Protein AF-A0A381X334-F1 (afdb_monomer)

Nearest PDB structures (foldseek):
  1ask-assembly1_B  TM=4.843E-01  e=1.248E+00  Rattus norvegicus
  3q90-assembly1_A  TM=4.332E-01  e=6.217E+00  Homo sapiens

Sequence (96 aa):
MSEKIADFSLKHKGNSYSRNAQGQLVSVTNWETEGDMDVYGTVWGSITFLQDIGDANADGGTCSWAGEGFLPDGSKVIGFQEGTWEKSGNHKWKLV

Radius of gyration: 15.33 Å; Cα contacts (8 Å, |Δi|>4): 196; chains: 1; bounding box: 30×32×41 Å

Secondary structure (DSSP, 8-state):
-PPP-----EEEEEEEEEE-TTS-EEEEEEEEESS-BTTTBEEEEEEEEEE-GGGTT-SEEEEEEEEEEE-TTS-EEEEEEEEEEEEEETTEEEE-

Solvent-accessible surface area (backbone atoms only — not comparable to full-atom values): 5594 Å² total; per-residue (Å²): 134,80,78,86,86,79,88,85,61,68,42,82,74,51,75,49,77,50,69,50,96,89,63,26,42,36,40,37,41,32,34,30,43,81,59,74,37,94,83,45,17,44,38,42,35,33,42,39,37,63,40,47,73,93,48,81,76,61,61,54,46,57,32,36,38,45,36,39,27,41,27,85,89,73,49,78,48,78,51,77,47,79,45,34,36,35,57,73,58,90,98,34,69,44,78,97

Foldseek 3Di:
DDDDPDDFDWDWDDWDWDADPVRWIKIKTKIWTPQQDQAQGIKIKIKIDTGDPVCNPDQKDKIKMWIKTQHPVRDIDIDIDIWMKGHDDDVDIDTD

Mean predicted aligned error: 4.85 Å

Structure (mmCIF, N/CA/C/O backbone):
data_AF-A0A381X334-F1
#
_entry.id   AF-A0A381X334-F1
#
loop_
_atom_site.group_PDB
_atom_site.id
_atom_site.type_symbol
_atom_site.label_atom_id
_atom_site.label_alt_id
_atom_site.label_comp_id
_atom_site.label_asym_id
_atom_site.label_entity_id
_atom_site.label_seq_id
_atom_site.pdbx_PDB_ins_code
_atom_site.Cartn_x
_atom_site.Cartn_y
_atom_site.Cartn_z
_atom_site.occupancy
_atom_site.B_iso_or_equiv
_atom_site.auth_seq_id
_atom_site.auth_comp_id
_atom_site.auth_asym_id
_atom_site.auth_atom_id
_atom_site.pdbx_PDB_model_num
ATOM 1 N N . MET A 1 1 ? -8.690 -19.210 -14.271 1.00 43.56 1 MET A N 1
ATOM 2 C CA . MET A 1 1 ? -7.466 -19.069 -13.459 1.00 43.56 1 MET A CA 1
ATOM 3 C C . MET A 1 1 ? -6.364 -18.645 -14.403 1.00 43.56 1 MET A C 1
ATOM 5 O O . MET A 1 1 ? -6.071 -19.402 -15.318 1.00 43.56 1 MET A O 1
ATOM 9 N N . SER A 1 2 ? -5.870 -17.416 -14.272 1.00 59.56 2 SER A N 1
ATOM 10 C CA . SER A 1 2 ? -4.701 -16.948 -15.019 1.00 59.56 2 SER A CA 1
ATOM 11 C C . SER A 1 2 ? -3.456 -17.657 -14.498 1.00 59.56 2 SER A C 1
ATOM 13 O O . SER A 1 2 ? -3.332 -17.883 -13.293 1.00 59.56 2 SER A O 1
ATOM 15 N N . GLU A 1 3 ? -2.559 -18.026 -15.404 1.00 75.25 3 GLU A N 1
ATOM 16 C CA . GLU A 1 3 ? -1.257 -18.579 -15.049 1.00 75.25 3 GLU A CA 1
ATOM 17 C C . GLU A 1 3 ? -0.465 -17.544 -14.241 1.00 75.25 3 GLU A C 1
ATOM 19 O O . GLU A 1 3 ? -0.503 -16.347 -14.533 1.00 75.25 3 GLU A O 1
ATOM 24 N N . LYS A 1 4 ? 0.199 -17.995 -13.176 1.00 74.06 4 LYS A N 1
ATOM 25 C CA . LYS A 1 4 ? 1.066 -17.142 -12.366 1.00 74.06 4 LYS A CA 1
ATOM 26 C C . LYS A 1 4 ? 2.270 -16.739 -13.215 1.00 74.06 4 LYS A C 1
ATOM 28 O O . LYS A 1 4 ? 3.020 -17.605 -13.646 1.00 74.06 4 LYS A O 1
ATOM 33 N N . ILE A 1 5 ? 2.448 -15.439 -13.424 1.00 72.75 5 ILE A N 1
ATOM 34 C CA . ILE A 1 5 ? 3.451 -14.914 -14.359 1.00 72.75 5 ILE A CA 1
ATOM 35 C C . ILE A 1 5 ? 4.829 -14.760 -13.689 1.00 72.75 5 ILE A C 1
ATOM 37 O O . ILE A 1 5 ? 5.837 -15.068 -14.314 1.00 72.75 5 ILE A O 1
ATOM 41 N N . ALA A 1 6 ? 4.893 -14.330 -12.420 1.00 72.88 6 ALA A N 1
ATOM 42 C CA . ALA A 1 6 ? 6.146 -14.238 -11.660 1.00 72.88 6 ALA A CA 1
ATOM 43 C C . ALA A 1 6 ? 5.915 -14.189 -10.137 1.00 72.88 6 ALA A C 1
ATOM 45 O O . ALA A 1 6 ? 4.823 -13.851 -9.675 1.00 72.88 6 ALA A O 1
ATOM 46 N N . ASP A 1 7 ? 6.964 -14.495 -9.370 1.00 78.88 7 ASP A N 1
ATOM 47 C CA . ASP A 1 7 ? 7.100 -14.152 -7.950 1.00 78.88 7 ASP A CA 1
ATOM 48 C C . ASP A 1 7 ? 7.947 -12.891 -7.797 1.00 78.88 7 ASP A C 1
ATOM 50 O O . ASP A 1 7 ? 8.908 -12.698 -8.541 1.00 78.88 7 ASP A O 1
ATOM 54 N N . PHE A 1 8 ? 7.631 -12.061 -6.804 1.00 77.56 8 PHE A N 1
ATOM 55 C CA . PHE A 1 8 ? 8.478 -10.934 -6.435 1.00 77.56 8 PHE A CA 1
ATOM 56 C C . PHE A 1 8 ? 8.394 -10.581 -4.965 1.00 77.56 8 PHE A C 1
ATOM 58 O O . PHE A 1 8 ? 7.408 -10.862 -4.285 1.00 77.56 8 PHE A O 1
ATOM 65 N N . SER A 1 9 ? 9.454 -9.925 -4.508 1.00 85.44 9 SER A N 1
ATOM 66 C CA . SER A 1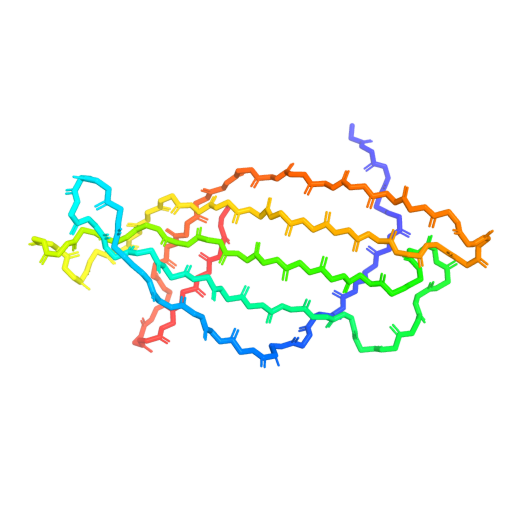 9 ? 9.574 -9.393 -3.161 1.00 85.44 9 SER A CA 1
ATOM 67 C C . SER A 1 9 ? 9.584 -7.877 -3.218 1.00 85.44 9 SER A C 1
ATOM 69 O O . SER A 1 9 ? 10.277 -7.270 -4.035 1.00 85.44 9 SER A O 1
ATOM 71 N N . LEU A 1 10 ? 8.825 -7.276 -2.312 1.00 89.69 10 LEU A N 1
ATOM 72 C CA . LEU A 1 10 ? 8.788 -5.841 -2.117 1.00 89.69 10 LEU A CA 1
ATOM 73 C C . LEU A 1 10 ? 9.469 -5.480 -0.798 1.00 89.69 10 LEU A C 1
ATOM 75 O O . LEU A 1 10 ? 9.237 -6.114 0.234 1.00 89.69 10 LEU A O 1
ATOM 79 N N . LYS A 1 11 ? 10.270 -4.420 -0.815 1.00 93.44 11 LYS A N 1
ATOM 80 C CA . LYS A 1 11 ? 10.912 -3.847 0.361 1.00 93.44 11 LYS A CA 1
ATOM 81 C C . LYS A 1 11 ? 10.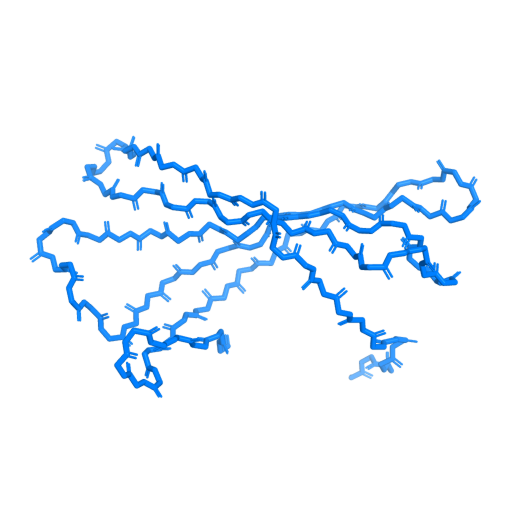150 -2.625 0.835 1.00 93.44 11 LYS A C 1
ATOM 83 O O . LYS A 1 11 ? 9.861 -1.718 0.058 1.00 93.44 11 LYS A O 1
ATOM 88 N N . HIS A 1 12 ? 9.896 -2.577 2.137 1.00 94.25 12 HIS A N 1
ATOM 89 C CA . HIS A 1 12 ? 9.329 -1.407 2.793 1.00 94.25 12 HIS A CA 1
ATOM 90 C C . HIS A 1 12 ? 10.250 -0.186 2.652 1.00 94.25 12 HIS A C 1
ATOM 92 O O . HIS A 1 12 ? 11.459 -0.283 2.876 1.00 94.25 12 HIS A O 1
ATOM 98 N N . LYS A 1 13 ? 9.677 0.965 2.292 1.00 96.06 13 LYS A N 1
ATOM 99 C CA . LYS A 1 13 ? 10.398 2.237 2.113 1.00 96.06 13 LYS A CA 1
ATOM 100 C C . LYS A 1 13 ? 9.996 3.315 3.106 1.00 96.06 13 LYS A C 1
ATOM 102 O O . LYS A 1 13 ? 10.767 4.238 3.345 1.00 96.06 13 LYS A O 1
ATOM 107 N N . GLY A 1 14 ? 8.814 3.205 3.700 1.00 96.56 14 GLY A N 1
ATOM 108 C CA . GLY A 1 14 ? 8.358 4.155 4.704 1.00 96.56 14 GLY A CA 1
ATOM 109 C C . GLY A 1 14 ? 6.851 4.149 4.883 1.00 96.56 14 GLY A C 1
ATOM 110 O O . GLY A 1 14 ? 6.126 3.514 4.119 1.00 96.56 14 GLY A O 1
ATOM 111 N N . ASN A 1 15 ? 6.398 4.883 5.896 1.00 96.69 15 ASN A N 1
ATOM 112 C CA . ASN A 1 15 ? 4.983 5.069 6.195 1.00 96.69 15 ASN A CA 1
ATOM 113 C C . ASN A 1 15 ? 4.627 6.552 6.175 1.00 96.69 15 ASN A C 1
ATOM 115 O O . ASN A 1 15 ? 5.447 7.409 6.499 1.00 96.69 15 ASN A O 1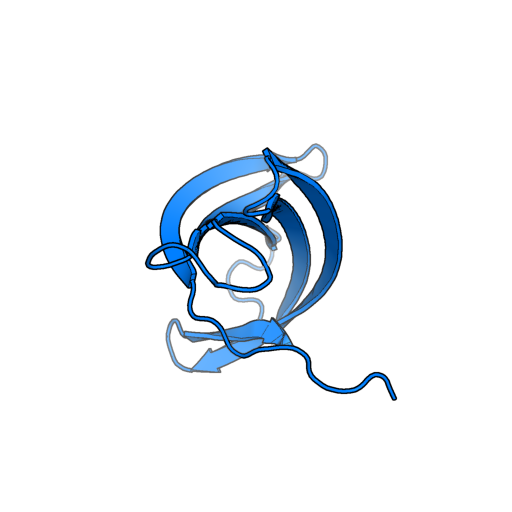
ATOM 119 N N . SER A 1 16 ? 3.380 6.848 5.845 1.00 97.12 16 SER A N 1
ATOM 120 C CA . SER A 1 16 ? 2.763 8.155 6.046 1.00 97.12 16 SER A CA 1
ATOM 121 C C . SER A 1 16 ? 1.436 7.978 6.768 1.00 97.12 16 SER A C 1
ATOM 123 O O . SER A 1 16 ? 0.728 6.999 6.541 1.00 97.12 16 SER A O 1
ATOM 125 N N . TYR A 1 17 ? 1.110 8.927 7.640 1.00 96.62 17 TYR A N 1
ATOM 126 C CA . TYR A 1 17 ? -0.117 8.905 8.427 1.00 96.62 17 TYR A CA 1
ATOM 127 C C . TYR A 1 17 ? -0.897 10.190 8.195 1.00 96.62 17 TYR A C 1
ATOM 129 O O . TYR A 1 17 ? -0.331 11.282 8.192 1.00 96.62 17 TYR A O 1
ATOM 137 N N . SER A 1 18 ? -2.203 10.060 8.015 1.00 96.88 18 SER A N 1
ATOM 138 C CA . SER A 1 18 ? -3.121 11.193 7.927 1.00 96.88 18 SER A CA 1
ATOM 139 C C . SER A 1 18 ? -4.463 10.838 8.562 1.00 96.88 18 SER A C 1
ATOM 141 O O . SER A 1 18 ? -4.650 9.729 9.063 1.00 96.88 18 SER A O 1
ATOM 143 N N . ARG A 1 19 ? -5.394 11.792 8.584 1.00 96.25 19 ARG A N 1
ATOM 144 C CA . ARG A 1 19 ? -6.751 11.590 9.093 1.00 96.25 19 ARG A CA 1
ATOM 145 C C . ARG A 1 19 ? -7.749 11.864 7.977 1.00 96.25 19 ARG A C 1
ATOM 147 O O . ARG A 1 19 ? -7.657 12.911 7.339 1.00 96.25 19 ARG A O 1
ATOM 154 N N . ASN A 1 20 ? -8.688 10.948 7.748 1.00 94.44 20 ASN A N 1
ATOM 155 C CA . ASN A 1 20 ? -9.761 11.171 6.774 1.00 94.44 20 ASN A CA 1
ATOM 156 C C . ASN A 1 20 ? -10.919 11.993 7.376 1.00 94.44 20 ASN A C 1
ATOM 158 O O . ASN A 1 20 ? -10.926 12.320 8.566 1.00 94.44 20 ASN A O 1
ATOM 162 N N . ALA A 1 21 ? -11.917 12.324 6.553 1.00 95.25 21 ALA A N 1
ATOM 163 C CA . ALA A 1 21 ? -13.082 13.108 6.975 1.00 95.25 21 ALA A CA 1
ATOM 164 C C . ALA A 1 21 ? -13.942 12.397 8.038 1.00 95.25 21 A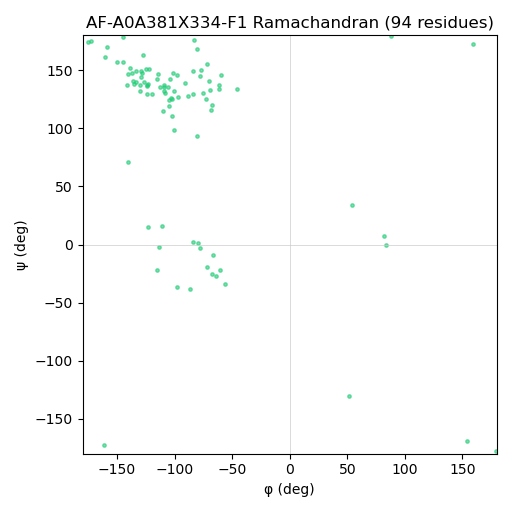LA A C 1
ATOM 166 O O . ALA A 1 21 ? -14.583 13.055 8.853 1.00 95.25 21 ALA A O 1
ATOM 167 N N . GLN A 1 22 ? -13.926 11.062 8.058 1.00 92.75 22 GLN A N 1
ATOM 168 C CA . GLN A 1 22 ? -14.596 10.216 9.051 1.00 92.75 22 GLN A CA 1
ATOM 169 C C . GLN A 1 22 ? -13.826 10.153 10.377 1.00 92.75 22 GLN A C 1
ATOM 171 O O . GLN A 1 22 ? -14.280 9.549 11.343 1.00 92.75 22 GLN A O 1
ATOM 176 N N . GLY A 1 23 ? -12.659 10.793 10.444 1.00 93.06 23 GLY A N 1
ATOM 177 C CA . GLY A 1 23 ? -11.839 10.865 11.635 1.00 93.06 23 GLY A CA 1
ATOM 178 C C . GLY A 1 23 ? -10.956 9.641 11.877 1.00 93.06 23 GLY A C 1
ATOM 179 O O . GLY A 1 23 ? -10.305 9.612 12.922 1.00 93.06 23 GLY A O 1
ATOM 180 N N . GLN A 1 24 ? -10.900 8.702 10.930 1.00 93.88 24 GLN A N 1
ATOM 181 C CA . GLN A 1 24 ? -10.085 7.490 10.977 1.00 93.88 24 GLN A CA 1
ATOM 182 C C . GLN A 1 24 ? -8.619 7.807 10.668 1.00 93.88 24 GLN A C 1
ATOM 184 O O . GLN A 1 24 ? -8.316 8.727 9.899 1.00 93.88 24 GLN A O 1
ATOM 189 N N . LEU A 1 25 ? -7.711 7.018 11.241 1.00 94.50 25 LEU A N 1
ATOM 190 C CA . LEU A 1 25 ? -6.303 7.025 10.866 1.00 94.50 25 LEU A CA 1
ATOM 191 C C . LEU A 1 25 ? -6.154 6.366 9.491 1.00 94.50 25 LEU A C 1
ATOM 193 O O . LEU A 1 25 ? -6.562 5.223 9.291 1.00 94.50 25 LEU A O 1
ATOM 197 N N . VAL A 1 26 ? -5.530 7.084 8.564 1.00 96.25 26 VAL A N 1
ATOM 198 C CA . VAL A 1 26 ? -5.111 6.572 7.260 1.00 96.25 26 VAL A CA 1
ATOM 199 C C . VAL A 1 26 ? -3.616 6.306 7.337 1.00 96.25 26 VAL A C 1
ATOM 201 O O . VAL A 1 26 ? -2.828 7.247 7.442 1.00 96.25 26 VAL A O 1
ATOM 204 N N . SER A 1 27 ? -3.228 5.035 7.308 1.00 95.50 27 SER A N 1
ATOM 205 C CA . SER A 1 27 ? -1.829 4.606 7.276 1.00 95.50 27 SER A CA 1
ATOM 206 C C . SER A 1 27 ? -1.483 4.127 5.875 1.00 95.50 27 SER A C 1
ATOM 208 O O . SER A 1 27 ? -2.086 3.175 5.388 1.00 95.50 27 SER A O 1
ATOM 210 N N . VAL A 1 28 ? -0.517 4.776 5.234 1.00 97.44 28 VAL A N 1
ATOM 211 C CA . VAL A 1 28 ? -0.026 4.416 3.901 1.00 97.44 28 VAL A CA 1
ATOM 212 C C . VAL A 1 28 ? 1.379 3.853 4.049 1.00 97.44 28 VAL A C 1
ATOM 214 O O . VAL A 1 28 ? 2.284 4.575 4.470 1.00 97.44 28 VAL A O 1
ATOM 217 N N . THR A 1 29 ? 1.569 2.575 3.728 1.00 96.62 29 THR A N 1
ATOM 218 C CA . THR A 1 29 ? 2.875 1.902 3.757 1.00 96.62 29 THR A CA 1
ATOM 219 C C . THR A 1 29 ? 3.395 1.752 2.334 1.00 96.62 29 THR A C 1
ATOM 221 O O . THR A 1 29 ? 2.681 1.250 1.473 1.00 96.62 29 THR A O 1
ATOM 224 N N . ASN A 1 30 ? 4.614 2.221 2.072 1.00 97.25 30 ASN A N 1
ATOM 225 C CA . ASN A 1 30 ? 5.189 2.296 0.728 1.00 97.25 30 ASN A CA 1
ATOM 226 C C . ASN A 1 30 ? 6.213 1.189 0.496 1.00 97.25 30 ASN A C 1
ATOM 228 O O . ASN A 1 30 ? 7.004 0.865 1.391 1.00 97.25 30 ASN A O 1
ATOM 232 N N . TRP A 1 31 ? 6.221 0.662 -0.722 1.00 95.94 31 TRP A N 1
ATOM 233 C CA . TRP A 1 31 ? 6.957 -0.529 -1.107 1.00 95.94 31 TRP A CA 1
ATOM 234 C C . TRP A 1 31 ? 7.578 -0.371 -2.498 1.00 95.94 31 TRP A C 1
ATOM 236 O O . TRP A 1 31 ? 6.990 0.261 -3.374 1.00 95.94 31 TRP A O 1
ATOM 246 N N . GLU A 1 32 ? 8.746 -0.976 -2.697 1.00 94.88 32 GLU A N 1
ATOM 247 C CA . GLU A 1 32 ? 9.444 -1.048 -3.989 1.00 94.88 32 GLU A CA 1
ATOM 248 C C . GLU A 1 32 ? 10.003 -2.459 -4.191 1.00 94.88 32 GLU A C 1
ATOM 250 O O . GLU A 1 32 ? 10.413 -3.090 -3.213 1.00 94.88 32 GLU A O 1
ATOM 255 N N . THR A 1 33 ? 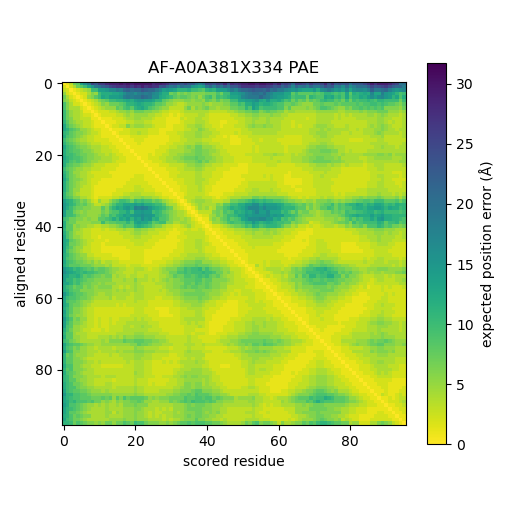10.075 -2.95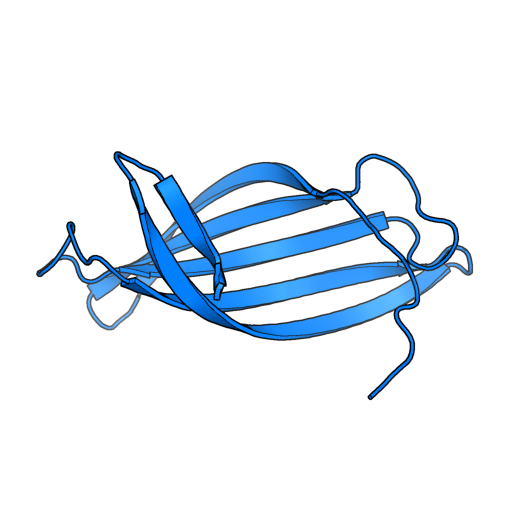5 -5.425 1.00 90.81 33 THR A N 1
ATOM 256 C CA . THR A 1 33 ? 10.811 -4.193 -5.725 1.00 90.81 33 THR A CA 1
ATOM 257 C C . THR A 1 33 ? 12.288 -4.084 -5.355 1.00 90.81 33 THR A C 1
ATOM 259 O O . THR A 1 33 ? 12.917 -3.032 -5.472 1.00 90.81 33 THR A O 1
ATOM 262 N N . GLU A 1 34 ? 12.880 -5.189 -4.902 1.00 85.56 34 GLU A N 1
ATOM 263 C CA . GLU A 1 34 ? 14.338 -5.270 -4.791 1.00 85.56 34 GLU A CA 1
ATOM 264 C C . GLU A 1 34 ? 14.943 -5.582 -6.165 1.00 85.56 34 GLU A C 1
ATOM 266 O O . GLU A 1 34 ? 15.065 -6.741 -6.552 1.00 85.56 34 GLU A O 1
ATOM 271 N N . GLY A 1 35 ? 15.322 -4.526 -6.889 1.00 76.62 35 GLY A N 1
ATOM 272 C CA . GLY A 1 35 ? 15.888 -4.620 -8.235 1.00 76.62 35 GLY A CA 1
ATOM 273 C C . GLY A 1 35 ? 14.833 -4.619 -9.343 1.00 76.62 35 GLY A C 1
ATOM 274 O O . GLY A 1 35 ? 13.627 -4.548 -9.085 1.00 76.62 35 GLY A O 1
ATOM 275 N N . ASP A 1 36 ? 15.322 -4.683 -10.580 1.00 75.38 36 ASP A N 1
ATOM 276 C CA . ASP A 1 36 ? 14.485 -4.740 -11.775 1.00 75.38 36 ASP A CA 1
ATOM 277 C C . ASP A 1 36 ? 14.062 -6.179 -12.056 1.00 75.38 36 ASP A C 1
ATOM 279 O O . ASP A 1 36 ? 14.884 -7.096 -12.095 1.00 75.38 36 ASP A O 1
ATOM 283 N N . MET A 1 37 ? 12.763 -6.375 -12.256 1.00 78.12 37 MET A N 1
ATOM 284 C CA . MET A 1 37 ? 12.201 -7.655 -12.658 1.00 78.12 37 MET A CA 1
ATOM 285 C C . MET A 1 37 ? 12.120 -7.773 -14.178 1.00 78.12 37 MET A C 1
ATOM 287 O O . MET A 1 37 ? 11.634 -6.862 -14.841 1.00 78.12 37 MET A O 1
ATOM 291 N N . ASP A 1 38 ? 12.440 -8.944 -14.723 1.00 75.94 38 ASP A N 1
ATOM 292 C CA . ASP A 1 38 ? 12.412 -9.177 -16.176 1.00 75.94 38 ASP A CA 1
ATOM 293 C C . ASP A 1 38 ? 11.048 -8.877 -16.831 1.00 75.94 38 ASP A C 1
ATOM 295 O O . ASP A 1 38 ? 10.994 -8.427 -17.973 1.00 75.94 38 ASP A O 1
ATOM 299 N N . VAL A 1 39 ? 9.938 -9.116 -16.119 1.00 76.12 39 VAL A N 1
ATOM 300 C CA . VAL A 1 39 ? 8.573 -8.959 -16.664 1.00 76.12 39 VAL A CA 1
ATOM 301 C C . VAL A 1 39 ? 7.927 -7.627 -16.285 1.00 76.12 39 VAL A C 1
ATOM 303 O O . VAL A 1 39 ? 7.195 -7.054 -17.087 1.00 76.12 39 VAL A O 1
ATOM 306 N N . TYR A 1 40 ? 8.171 -7.139 -15.068 1.00 72.56 40 TYR A N 1
ATOM 307 C CA . TYR A 1 40 ? 7.470 -5.978 -14.504 1.00 72.56 40 TYR A CA 1
ATOM 308 C C . TYR A 1 40 ? 8.371 -4.754 -14.293 1.00 72.56 40 TYR A C 1
ATOM 310 O O . TYR A 1 40 ? 7.880 -3.712 -13.863 1.00 72.56 40 TYR A O 1
ATOM 318 N N . GLY A 1 41 ? 9.667 -4.885 -14.599 1.00 86.12 41 GLY A N 1
ATOM 319 C CA . GLY A 1 41 ? 10.708 -3.912 -14.286 1.00 86.12 41 GLY A CA 1
ATOM 320 C C . GLY A 1 41 ? 10.681 -3.522 -12.812 1.00 86.12 41 GLY A C 1
ATOM 321 O O . GLY A 1 41 ? 10.643 -4.402 -11.948 1.00 86.12 41 GLY A O 1
ATOM 322 N N . THR A 1 42 ? 10.699 -2.226 -12.514 1.00 91.25 42 THR A N 1
ATOM 323 C CA . THR A 1 42 ? 10.587 -1.730 -11.136 1.00 91.25 42 THR A CA 1
ATOM 324 C C . THR A 1 42 ? 9.116 -1.532 -10.768 1.00 91.25 42 THR A C 1
ATOM 326 O O . THR A 1 42 ? 8.402 -0.811 -11.467 1.00 91.25 42 THR A O 1
ATOM 329 N N . VAL A 1 43 ? 8.653 -2.101 -9.651 1.00 92.06 43 VAL A N 1
ATOM 330 C CA . VAL A 1 43 ? 7.294 -1.843 -9.139 1.00 92.06 43 VAL A CA 1
ATOM 331 C C . VAL A 1 43 ? 7.363 -0.983 -7.891 1.00 92.06 43 VAL A C 1
ATOM 333 O O . VAL A 1 43 ? 8.070 -1.313 -6.940 1.00 92.06 43 VAL A O 1
ATOM 336 N N . TRP A 1 44 ? 6.565 0.080 -7.883 1.00 94.56 44 TRP A N 1
ATOM 337 C CA . TRP A 1 44 ? 6.293 0.915 -6.722 1.00 94.56 44 TRP A CA 1
ATOM 338 C C . TRP A 1 44 ? 4.827 0.795 -6.343 1.00 94.56 44 TRP A C 1
ATOM 340 O O . TRP A 1 44 ? 3.947 0.752 -7.202 1.00 94.56 44 TRP A O 1
ATOM 350 N N . GLY A 1 45 ? 4.537 0.790 -5.051 1.00 95.50 45 GLY A N 1
ATOM 351 C CA . GLY A 1 45 ? 3.156 0.893 -4.618 1.00 95.50 45 GLY A CA 1
ATOM 352 C C . GLY A 1 45 ? 2.992 1.060 -3.128 1.00 95.50 45 GLY A C 1
ATOM 353 O O . GLY A 1 45 ? 3.949 1.029 -2.350 1.00 95.50 45 GLY A O 1
ATOM 354 N N . SER A 1 46 ? 1.741 1.255 -2.747 1.00 97.44 46 SER A N 1
ATOM 355 C CA . SER A 1 46 ? 1.365 1.577 -1.388 1.00 97.44 46 SER A CA 1
ATOM 356 C C . SER A 1 46 ? 0.173 0.747 -0.951 1.00 97.44 46 SER A C 1
ATOM 358 O O . SER A 1 46 ? -0.796 0.611 -1.698 1.00 97.44 46 SER A O 1
ATOM 360 N N . ILE A 1 47 ? 0.219 0.255 0.288 1.00 96.69 47 ILE A N 1
ATOM 361 C CA . ILE A 1 47 ? -0.962 -0.285 0.963 1.00 96.69 47 ILE A CA 1
ATOM 362 C C . ILE A 1 47 ? -1.534 0.809 1.855 1.00 96.69 47 ILE A C 1
ATOM 364 O O . ILE A 1 47 ? -0.821 1.365 2.692 1.00 96.69 47 ILE A O 1
ATOM 368 N N . THR A 1 48 ? -2.822 1.091 1.705 1.00 97.12 48 THR A N 1
ATOM 369 C CA . THR A 1 48 ? -3.570 1.993 2.578 1.00 97.12 48 THR A CA 1
ATOM 370 C C . THR A 1 48 ? -4.411 1.187 3.554 1.00 97.12 48 THR A C 1
ATOM 372 O O . THR A 1 48 ? -5.239 0.375 3.151 1.00 97.12 48 THR A O 1
ATOM 375 N N . PHE A 1 49 ? -4.229 1.450 4.844 1.00 94.94 49 PHE A N 1
ATOM 376 C CA . PHE A 1 49 ? -5.046 0.921 5.929 1.00 94.94 49 PHE A CA 1
ATOM 377 C C . PHE A 1 49 ? -5.902 2.037 6.517 1.00 94.94 49 PHE A C 1
ATOM 379 O O . PHE A 1 49 ? -5.399 3.129 6.797 1.00 94.94 49 PHE A O 1
ATOM 386 N N . LEU A 1 50 ? -7.176 1.735 6.759 1.00 93.44 50 LEU A N 1
ATOM 387 C CA . LEU A 1 50 ? -8.085 2.595 7.511 1.00 93.44 50 LEU A CA 1
ATOM 388 C C . LEU A 1 50 ? -8.289 1.994 8.899 1.00 93.44 50 LEU A C 1
ATOM 390 O O . LEU A 1 50 ? -8.680 0.835 9.016 1.00 93.44 50 LEU A O 1
ATOM 394 N N . GLN A 1 51 ? -8.010 2.773 9.940 1.00 90.69 51 GLN A N 1
ATOM 395 C CA . GLN A 1 51 ? -8.160 2.340 11.329 1.00 90.69 51 GLN A CA 1
ATOM 396 C C . GLN A 1 51 ? -9.078 3.300 12.075 1.00 90.69 51 GLN A C 1
ATOM 398 O O . GLN A 1 51 ? -8.894 4.520 12.032 1.00 90.69 51 GLN A O 1
ATOM 403 N N . ASP A 1 52 ? -10.075 2.745 12.758 1.00 91.38 52 ASP A N 1
ATOM 404 C CA . ASP A 1 52 ? -10.956 3.527 13.614 1.00 91.38 52 ASP A CA 1
ATOM 405 C C . ASP A 1 52 ? -10.229 3.888 14.914 1.00 91.38 52 ASP A C 1
ATOM 407 O O . ASP A 1 52 ? -9.659 3.033 15.588 1.00 91.38 52 ASP A O 1
ATOM 411 N N . ILE A 1 53 ? -10.261 5.166 15.287 1.00 86.75 53 ILE A N 1
ATOM 412 C CA . ILE A 1 53 ? -9.692 5.624 16.556 1.00 86.75 53 ILE A CA 1
ATOM 413 C C . ILE A 1 53 ? -10.477 5.084 17.762 1.00 86.75 53 ILE A C 1
ATOM 415 O O . ILE A 1 53 ? -9.917 4.963 18.849 1.00 86.75 53 ILE A O 1
ATOM 419 N N . GLY A 1 54 ? -11.761 4.759 17.571 1.00 90.31 54 GLY A N 1
ATOM 420 C CA . GLY A 1 54 ? -12.612 4.133 18.579 1.00 90.31 54 GLY A CA 1
ATOM 421 C C . GLY A 1 54 ? -12.264 2.667 18.849 1.00 90.31 54 GLY A C 1
ATOM 422 O O . GLY A 1 54 ? -12.594 2.164 19.920 1.00 90.31 54 GLY A O 1
ATOM 423 N N . ASP A 1 55 ? -11.560 2.009 17.923 1.00 91.94 55 ASP A N 1
ATOM 424 C CA . ASP A 1 55 ? -11.098 0.626 18.056 1.00 91.94 55 ASP A CA 1
ATOM 425 C C . ASP A 1 55 ? -9.679 0.449 17.491 1.00 91.94 55 ASP A C 1
ATOM 427 O O . ASP A 1 55 ? -9.439 -0.181 16.460 1.00 91.94 55 ASP A O 1
ATOM 431 N N . ALA A 1 56 ? -8.698 1.009 18.201 1.00 87.00 56 ALA A N 1
ATOM 432 C CA . ALA A 1 56 ? -7.291 0.930 17.808 1.00 87.00 56 ALA A CA 1
ATOM 433 C C . ALA A 1 56 ? -6.696 -0.496 17.876 1.00 87.00 56 ALA A C 1
ATOM 435 O O . ALA A 1 56 ? -5.563 -0.704 17.442 1.00 87.00 56 ALA A O 1
ATOM 436 N N . ASN A 1 57 ? -7.421 -1.466 18.446 1.00 89.56 57 ASN A N 1
ATOM 437 C CA . ASN A 1 57 ? -6.966 -2.847 18.623 1.00 89.56 57 ASN A CA 1
ATOM 438 C C . ASN A 1 57 ? -7.725 -3.841 17.737 1.00 89.56 57 ASN A C 1
ATOM 440 O O . ASN A 1 57 ? -7.638 -5.043 17.999 1.00 89.56 57 ASN A O 1
ATOM 444 N N . ALA A 1 58 ? -8.430 -3.355 16.711 1.00 90.88 58 ALA A N 1
ATOM 445 C CA . ALA A 1 58 ? -9.156 -4.190 15.769 1.00 90.88 58 ALA A CA 1
ATOM 446 C C . ALA A 1 58 ? -8.297 -5.376 15.288 1.00 90.88 58 ALA A C 1
ATOM 448 O O . ALA A 1 58 ? -7.124 -5.229 14.929 1.00 90.88 58 ALA A O 1
ATOM 449 N N . ASP A 1 59 ? -8.891 -6.569 15.273 1.00 93.88 59 ASP A N 1
ATOM 450 C CA . ASP A 1 59 ? -8.215 -7.789 14.821 1.00 93.88 59 ASP A CA 1
ATOM 451 C C . ASP A 1 59 ? -8.273 -7.955 13.288 1.00 93.88 59 ASP A C 1
ATOM 453 O O . ASP A 1 59 ? -7.747 -8.930 12.751 1.00 93.88 59 ASP A O 1
ATOM 457 N N . GLY A 1 60 ? -8.863 -6.995 12.570 1.00 93.12 60 GLY A N 1
ATOM 458 C CA . GLY A 1 60 ? -8.885 -6.949 11.113 1.00 93.12 60 GLY A CA 1
ATOM 459 C C . GLY A 1 60 ? -9.522 -5.678 10.556 1.00 93.12 60 GLY A C 1
ATOM 460 O O . GLY A 1 60 ? -10.066 -4.858 11.296 1.00 93.12 60 GLY A O 1
ATOM 461 N N . GLY A 1 61 ? -9.466 -5.519 9.236 1.00 92.94 61 GLY A N 1
ATOM 462 C CA . GLY A 1 61 ? -10.060 -4.377 8.546 1.00 92.94 61 GLY A CA 1
ATOM 463 C C . GLY A 1 61 ? -9.851 -4.409 7.036 1.00 92.94 61 GLY A C 1
ATOM 464 O O . GLY A 1 61 ? -9.274 -5.344 6.486 1.00 92.94 61 GLY A O 1
ATOM 465 N N . THR A 1 62 ? -10.325 -3.371 6.353 1.00 93.56 62 THR A N 1
ATOM 466 C CA . THR A 1 62 ? -10.120 -3.197 4.910 1.00 93.56 62 THR A CA 1
ATOM 467 C C . THR A 1 62 ? -8.771 -2.551 4.623 1.00 93.56 62 THR A C 1
ATOM 469 O O . THR A 1 62 ? -8.294 -1.705 5.388 1.00 93.56 62 THR A O 1
ATOM 472 N N . CYS A 1 63 ? -8.188 -2.894 3.482 1.00 95.25 63 CYS A N 1
ATOM 473 C CA . CYS A 1 63 ? -7.031 -2.205 2.935 1.00 95.25 63 CYS A CA 1
ATOM 474 C C . CYS A 1 63 ? -7.096 -2.163 1.411 1.00 95.25 63 CYS A C 1
ATOM 476 O O . CYS A 1 63 ? -7.708 -3.026 0.786 1.00 95.25 63 CYS A O 1
ATOM 478 N N . SER A 1 64 ? -6.400 -1.202 0.821 1.00 96.62 64 SER A N 1
ATOM 479 C CA . SER A 1 64 ? -6.271 -1.094 -0.629 1.00 96.62 64 SER A CA 1
ATOM 480 C C . SER A 1 64 ? -4.813 -0.981 -1.045 1.00 96.62 64 SER A C 1
ATOM 482 O O . SER A 1 64 ? -3.986 -0.428 -0.322 1.00 96.62 64 SER A O 1
ATOM 484 N N . TRP A 1 65 ? -4.496 -1.517 -2.216 1.00 95.00 65 TRP A N 1
ATOM 485 C CA . TRP A 1 65 ? -3.230 -1.351 -2.908 1.00 95.00 65 TRP A CA 1
ATOM 486 C C . TRP A 1 65 ? -3.419 -0.406 -4.088 1.00 95.00 65 TRP A C 1
ATOM 488 O O . TRP A 1 65 ? -4.349 -0.566 -4.882 1.00 95.00 65 TRP A O 1
ATOM 498 N N . ALA A 1 66 ? -2.487 0.524 -4.242 1.00 96.75 66 ALA A N 1
ATOM 499 C CA . ALA A 1 66 ? -2.305 1.289 -5.464 1.00 96.75 66 ALA A CA 1
ATOM 500 C C . ALA A 1 66 ? -0.829 1.232 -5.844 1.00 96.75 66 ALA A C 1
ATOM 502 O O . ALA A 1 66 ? 0.035 1.461 -4.997 1.00 96.75 66 ALA A O 1
ATOM 503 N N . GLY A 1 67 ? -0.530 0.937 -7.103 1.00 94.69 67 GLY A N 1
ATOM 504 C CA . GLY A 1 67 ? 0.852 0.858 -7.552 1.00 94.69 67 GLY A CA 1
ATOM 505 C C . GLY A 1 67 ? 1.015 1.027 -9.048 1.00 94.69 67 GLY A C 1
ATOM 506 O O . GLY A 1 67 ? 0.053 1.011 -9.820 1.00 94.69 67 GLY A O 1
ATOM 507 N N . GLU A 1 68 ? 2.269 1.173 -9.441 1.00 93.94 68 GLU A N 1
ATOM 508 C CA . GLU A 1 68 ? 2.704 1.279 -10.819 1.00 93.94 68 GLU A CA 1
ATOM 509 C C . GLU A 1 68 ? 3.945 0.419 -11.063 1.00 93.94 68 GLU A C 1
ATOM 511 O O . GLU A 1 68 ? 4.825 0.304 -10.210 1.00 93.94 68 GLU A O 1
ATOM 516 N N . GLY A 1 69 ? 3.981 -0.218 -12.230 1.00 91.94 69 GLY A N 1
ATOM 517 C CA . GLY A 1 69 ? 5.134 -0.958 -12.730 1.00 91.94 69 GLY A CA 1
ATOM 518 C C . GLY A 1 69 ? 5.756 -0.212 -13.900 1.00 91.94 69 GLY A C 1
ATOM 519 O O . GLY A 1 69 ? 5.038 0.201 -14.815 1.00 91.94 69 GLY A O 1
ATOM 520 N N . PHE A 1 70 ? 7.072 -0.045 -13.867 1.00 92.12 70 PHE A N 1
ATOM 521 C CA . PHE A 1 70 ? 7.867 0.568 -14.924 1.00 92.12 70 PHE A CA 1
ATOM 522 C C . PHE A 1 70 ? 8.529 -0.540 -15.731 1.00 92.12 70 PHE A C 1
ATOM 524 O O . PHE A 1 70 ? 9.535 -1.097 -15.302 1.00 92.12 70 PHE A O 1
ATOM 531 N N . LEU A 1 71 ? 7.932 -0.890 -16.870 1.00 91.25 71 LEU A N 1
ATOM 532 C CA . LEU A 1 71 ? 8.335 -2.047 -17.662 1.00 91.25 71 LEU A CA 1
ATOM 533 C C . LEU A 1 71 ? 9.684 -1.807 -18.370 1.00 91.25 71 LEU A C 1
ATOM 535 O O . LEU A 1 71 ? 10.020 -0.659 -18.675 1.00 91.25 71 LEU A O 1
ATOM 539 N N . PRO A 1 72 ? 10.445 -2.869 -18.706 1.00 88.25 72 PRO A N 1
ATOM 540 C CA . PRO A 1 72 ? 11.746 -2.731 -19.373 1.00 88.25 72 PRO A CA 1
ATOM 541 C C . PRO A 1 72 ? 11.700 -2.033 -20.742 1.00 88.25 72 PRO A C 1
ATOM 543 O O . PRO A 1 72 ? 12.708 -1.496 -21.194 1.00 88.25 72 PRO A O 1
ATOM 546 N N . ASP A 1 73 ? 10.540 -2.025 -21.406 1.00 90.38 73 ASP A N 1
ATOM 547 C CA . ASP A 1 73 ? 10.323 -1.310 -22.671 1.00 90.38 73 ASP A CA 1
ATOM 548 C C . ASP A 1 73 ? 10.069 0.202 -22.487 1.00 90.38 73 ASP A C 1
ATOM 550 O O . ASP A 1 73 ? 9.853 0.923 -23.463 1.00 90.38 73 ASP 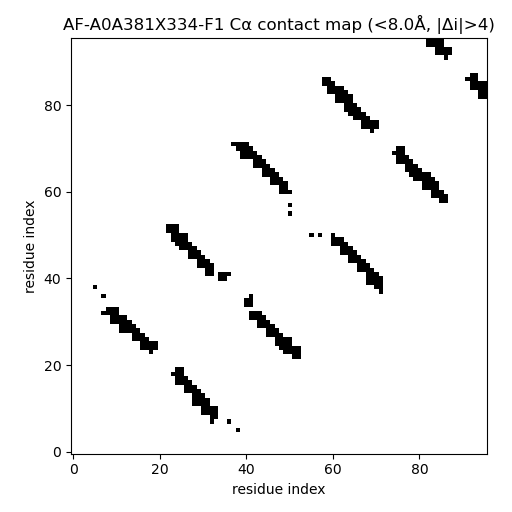A O 1
ATOM 554 N N . GLY A 1 74 ? 10.107 0.690 -21.242 1.00 90.12 74 GLY A N 1
ATOM 555 C CA . GLY A 1 74 ? 9.873 2.082 -20.865 1.00 90.12 74 GLY A CA 1
ATOM 556 C C . GLY A 1 74 ? 8.397 2.455 -20.715 1.00 90.12 74 GLY A C 1
ATOM 557 O O . GLY A 1 74 ? 8.092 3.604 -20.386 1.00 90.12 74 GLY A O 1
ATOM 558 N N . SER A 1 75 ? 7.470 1.523 -20.946 1.00 93.06 75 SER A N 1
ATOM 559 C CA . SER A 1 75 ? 6.047 1.739 -20.702 1.00 93.06 75 SER A CA 1
ATOM 560 C C . SER A 1 75 ? 5.688 1.559 -19.222 1.00 93.06 75 SER A C 1
ATOM 562 O O . SER A 1 75 ? 6.485 1.095 -18.402 1.00 93.06 75 SER A O 1
ATOM 564 N N . LYS A 1 76 ? 4.470 1.972 -18.856 1.00 93.00 76 LYS A N 1
ATOM 565 C CA . LYS A 1 76 ? 3.984 1.935 -17.475 1.00 93.00 76 LYS A CA 1
ATOM 566 C C . LYS A 1 76 ? 2.655 1.209 -17.373 1.00 93.00 76 LYS A C 1
ATOM 568 O O . LYS A 1 76 ? 1.753 1.448 -18.174 1.00 93.00 76 LYS A O 1
ATOM 573 N N . VAL A 1 77 ? 2.510 0.407 -16.325 1.00 91.50 77 VAL A N 1
ATOM 574 C CA . VAL A 1 77 ? 1.241 -0.208 -15.920 1.00 91.50 77 VAL A CA 1
ATOM 575 C C . VAL A 1 77 ? 0.804 0.336 -14.566 1.00 91.50 77 VAL A C 1
ATOM 577 O O . VAL A 1 77 ? 1.643 0.659 -13.731 1.00 91.50 77 VAL A O 1
ATOM 580 N N . ILE A 1 78 ? -0.505 0.456 -14.348 1.00 93.75 78 ILE A N 1
ATOM 581 C CA . ILE A 1 78 ? -1.093 0.913 -13.082 1.00 93.75 78 ILE A CA 1
ATOM 582 C C . ILE A 1 78 ? -2.061 -0.162 -12.599 1.00 93.75 78 ILE A C 1
ATOM 584 O O . ILE A 1 78 ? -2.821 -0.712 -13.398 1.00 93.75 78 ILE A O 1
ATOM 588 N N . GLY A 1 79 ? -2.035 -0.448 -11.301 1.00 91.69 79 GLY A N 1
ATOM 589 C CA . GLY A 1 79 ? -2.902 -1.436 -10.672 1.00 91.69 79 GLY A CA 1
ATOM 590 C C . GLY A 1 79 ? -3.528 -0.909 -9.389 1.00 91.69 79 GLY A C 1
ATOM 591 O O . GLY A 1 79 ? -2.860 -0.268 -8.577 1.00 91.69 79 GLY A O 1
ATOM 592 N N . PHE A 1 80 ? -4.804 -1.237 -9.204 1.00 95.12 80 PHE A N 1
ATOM 593 C CA . PHE A 1 80 ? -5.537 -1.037 -7.960 1.00 95.12 80 PHE A CA 1
ATOM 594 C C . PHE A 1 80 ? -6.094 -2.375 -7.502 1.00 95.12 80 PHE A C 1
ATOM 596 O O . PHE A 1 80 ? -6.604 -3.139 -8.322 1.00 95.12 80 PHE A O 1
ATOM 603 N N . GLN A 1 81 ?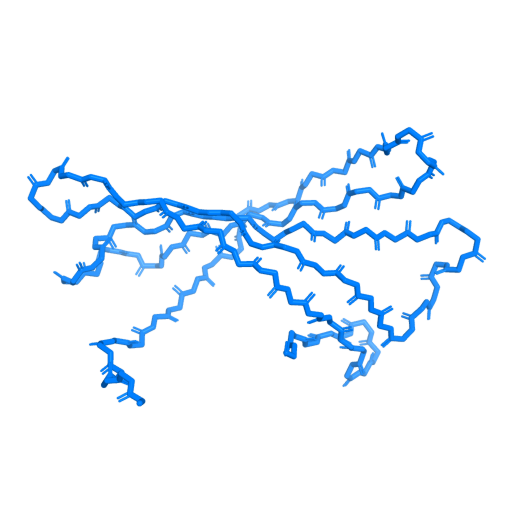 -6.008 -2.646 -6.206 1.00 93.81 81 GLN A N 1
ATOM 604 C CA . GLN A 1 81 ? -6.561 -3.856 -5.617 1.00 93.81 81 GLN A CA 1
ATOM 605 C C . GLN A 1 81 ? -7.176 -3.518 -4.265 1.00 93.81 81 GLN A C 1
ATOM 607 O O . GLN A 1 81 ? -6.579 -2.803 -3.469 1.00 93.81 81 GLN A O 1
ATOM 612 N N . GLU A 1 82 ? -8.350 -4.063 -3.992 1.00 95.88 82 GLU A N 1
ATOM 613 C CA . GLU A 1 82 ? -8.967 -4.012 -2.668 1.00 95.88 82 GLU A CA 1
ATOM 614 C C . GLU A 1 82 ? -8.754 -5.356 -1.969 1.00 95.88 82 GLU A C 1
ATOM 616 O O . GLU A 1 82 ? -8.709 -6.404 -2.622 1.00 95.88 82 GLU A O 1
ATOM 621 N N . GLY A 1 83 ? -8.627 -5.327 -0.646 1.00 94.69 83 GLY A N 1
ATOM 622 C CA . GLY A 1 83 ? -8.440 -6.518 0.170 1.00 94.69 83 GLY A CA 1
ATOM 623 C C . GLY A 1 83 ? -8.768 -6.276 1.636 1.00 94.69 83 GLY A C 1
ATOM 624 O O . GLY A 1 83 ? -9.275 -5.220 2.036 1.00 94.69 83 GLY A O 1
ATOM 625 N N . THR A 1 84 ? -8.468 -7.272 2.457 1.00 95.50 84 THR A N 1
ATOM 626 C CA . THR A 1 84 ? -8.592 -7.164 3.908 1.00 95.50 84 THR A CA 1
ATOM 627 C C . THR A 1 84 ? -7.290 -7.560 4.583 1.00 95.50 84 THR A C 1
ATOM 629 O O . THR A 1 84 ? -6.398 -8.166 3.990 1.00 95.50 84 THR A O 1
ATOM 632 N N . TRP A 1 85 ? -7.156 -7.177 5.84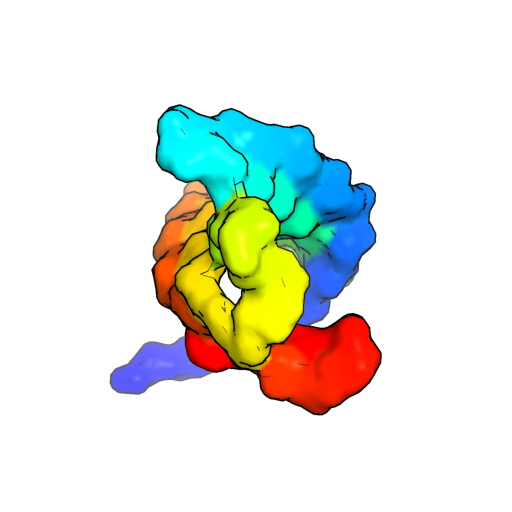5 1.00 94.38 85 TRP A N 1
ATOM 633 C CA . TRP A 1 85 ? -6.082 -7.633 6.707 1.00 94.38 85 TRP A CA 1
ATOM 634 C C . TRP A 1 85 ? -6.667 -8.244 7.970 1.00 94.38 85 TRP A C 1
ATOM 636 O O . TRP A 1 85 ? -7.728 -7.833 8.440 1.00 94.38 85 TRP A O 1
ATOM 646 N N . GLU A 1 86 ? -5.943 -9.200 8.539 1.00 95.62 86 GLU A N 1
ATOM 647 C CA . GLU A 1 86 ? -6.243 -9.763 9.849 1.00 95.62 86 GLU A CA 1
ATOM 648 C C . GLU A 1 86 ? -4.980 -9.847 10.703 1.00 95.62 86 GLU A C 1
ATOM 650 O O . GLU A 1 86 ? -3.855 -10.004 10.212 1.00 95.62 86 GLU A O 1
ATOM 655 N N . LYS A 1 87 ? -5.161 -9.729 12.013 1.00 93.56 87 LYS A N 1
ATOM 656 C CA . LYS A 1 87 ? -4.101 -9.915 12.993 1.00 93.56 87 LYS A CA 1
ATOM 657 C C . LYS A 1 87 ? -3.692 -11.381 13.032 1.00 93.56 87 LYS A C 1
ATOM 659 O O . LYS A 1 87 ? -4.514 -12.283 13.137 1.00 93.56 87 LYS A O 1
ATOM 664 N N . SER A 1 88 ? -2.387 -11.618 13.001 1.00 94.81 88 SER A N 1
ATOM 665 C CA . SER A 1 88 ? -1.798 -12.959 12.981 1.00 94.81 88 SER A CA 1
ATOM 666 C C . SER A 1 88 ? -0.823 -13.194 14.143 1.00 94.81 88 SER A C 1
ATOM 668 O O . SER A 1 88 ? -0.010 -14.117 14.104 1.00 94.81 88 SER A O 1
ATOM 670 N N . GLY A 1 89 ? -0.851 -12.328 15.160 1.00 92.62 89 GLY A N 1
ATOM 671 C CA . GLY A 1 89 ? -0.019 -12.403 16.359 1.00 92.62 89 GLY A CA 1
ATOM 672 C C . GLY A 1 89 ? 0.206 -11.034 17.004 1.00 92.62 89 GLY A C 1
ATOM 673 O O . GLY A 1 89 ? -0.414 -10.038 16.632 1.00 92.62 89 GLY A O 1
ATOM 674 N N . ASN A 1 90 ? 1.126 -10.970 17.968 1.00 92.44 90 ASN A N 1
ATOM 675 C CA . ASN A 1 90 ? 1.491 -9.710 18.618 1.00 92.44 90 ASN A CA 1
ATOM 676 C C . ASN A 1 90 ? 2.230 -8.800 17.634 1.00 92.44 90 ASN A C 1
ATOM 678 O O . ASN A 1 90 ? 3.327 -9.144 17.192 1.00 92.44 90 ASN A O 1
ATOM 682 N N . HIS A 1 91 ? 1.619 -7.657 17.308 1.00 87.62 91 HIS A N 1
ATOM 683 C CA . HIS A 1 91 ? 2.126 -6.686 16.331 1.00 87.62 91 HIS A CA 1
ATOM 684 C C . HIS A 1 91 ? 2.433 -7.312 14.959 1.00 87.62 91 HIS A C 1
ATOM 686 O O . HIS A 1 91 ? 3.401 -6.946 14.294 1.00 87.62 91 HIS A O 1
ATOM 692 N N . LYS A 1 92 ? 1.631 -8.310 14.565 1.00 89.88 92 LYS A N 1
ATOM 693 C CA . LYS A 1 92 ? 1.733 -8.997 13.277 1.00 89.88 92 LYS A CA 1
ATOM 694 C C . LYS A 1 92 ? 0.372 -9.036 12.612 1.00 89.88 92 LYS A C 1
ATOM 696 O O . LYS A 1 92 ? -0.629 -9.354 13.255 1.00 89.88 92 LYS A O 1
ATOM 701 N N . TRP A 1 93 ? 0.380 -8.777 11.316 1.00 90.50 93 TRP A N 1
ATOM 702 C CA . TRP A 1 93 ? -0.802 -8.748 10.475 1.00 90.50 93 TRP A CA 1
ATOM 703 C C . TRP A 1 93 ? -0.475 -9.412 9.147 1.00 90.50 93 TRP A C 1
ATOM 705 O O . TRP A 1 93 ? 0.677 -9.385 8.705 1.00 90.50 93 TRP A O 1
ATOM 715 N N . LYS A 1 94 ? -1.487 -9.992 8.514 1.00 92.69 94 LYS A N 1
ATOM 716 C CA . LYS A 1 94 ? -1.393 -10.528 7.158 1.00 92.69 94 LYS A CA 1
ATOM 717 C C . LYS A 1 94 ? -2.538 -9.985 6.315 1.00 92.69 94 LYS A C 1
ATOM 719 O O . LYS A 1 94 ? -3.616 -9.717 6.841 1.00 92.69 94 LYS A O 1
ATOM 724 N N . LEU A 1 95 ? -2.280 -9.836 5.023 1.00 91.69 95 LEU A N 1
ATOM 725 C CA . LEU A 1 95 ? -3.318 -9.573 4.033 1.00 91.69 95 LEU A CA 1
ATOM 726 C C . LEU A 1 95 ? -4.043 -10.886 3.714 1.00 91.69 95 LEU A C 1
ATOM 728 O O . LEU A 1 95 ? -3.410 -11.949 3.738 1.00 91.69 95 LEU A O 1
ATOM 732 N N . VAL A 1 96 ? -5.345 -10.801 3.455 1.00 86.31 96 VAL A N 1
ATOM 733 C CA . VAL A 1 96 ? -6.234 -11.926 3.127 1.00 86.31 96 VAL A CA 1
ATOM 734 C C . VAL A 1 96 ? -6.864 -11.703 1.761 1.00 86.31 96 VAL A C 1
ATOM 736 O O . VAL A 1 96 ? -7.232 -10.544 1.460 1.00 86.31 96 VAL A O 1
#

Organism: NCBI:txid408172

pLDDT: mean 90.1, std 8.68, range [43.56, 97.44]